Protein AF-A0A6B2DQE6-F1 (afdb_monomer_lite)

Sequence (73 aa):
ALAPGRGDGTADTYSVMHGLYWLVAGLAARGPVVLAVDDVQWCDETSLRWLGFLLRRAEDLPVLVLMTQRTGS

Secondary structure (DSSP, 8-state):
--------HHHHHHHHHHHHHHHHHHHHTTS-EEEEESSGGG--HHHHHHHHHHHTT-TTS-EEEEE------

Radius of gyration: 15.27 Å; chains: 1; bounding box: 37×28×46 Å

pLDDT: mean 88.53, std 14.95, range [41.19, 97.88]

Foldseek 3Di:
DDDPPPPPVVVVLVVVLVVVLVVQQVVQVVHAEEAEAEQCVPDDPSRVV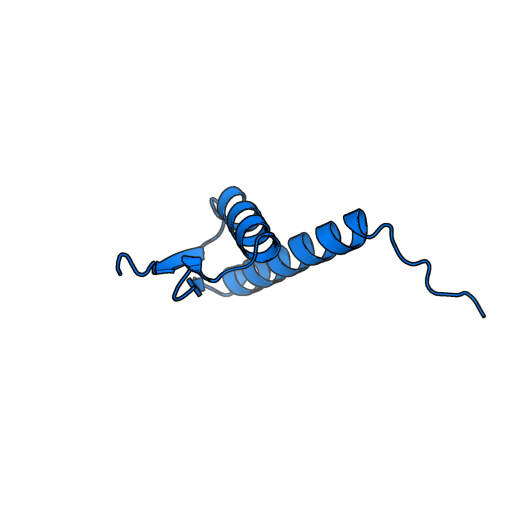SVVVNVVVCPPTNYHYHYDHDDDD

Structure (mmCIF, N/CA/C/O backbone):
data_AF-A0A6B2DQE6-F1
#
_entry.id   AF-A0A6B2DQE6-F1
#
loop_
_atom_site.group_PDB
_atom_site.id
_atom_site.type_symbol
_atom_site.label_atom_id
_atom_site.label_alt_id
_atom_site.label_comp_id
_atom_site.label_asym_id
_atom_site.label_entity_id
_atom_site.label_seq_id
_atom_site.pdbx_PDB_ins_code
_atom_site.Cartn_x
_atom_site.Cartn_y
_atom_site.Cartn_z
_atom_site.occupancy
_atom_site.B_iso_or_equiv
_atom_site.auth_seq_id
_atom_site.auth_comp_id
_atom_site.auth_asym_id
_atom_site.auth_atom_id
_atom_site.pdbx_PDB_model_num
ATOM 1 N N . ALA A 1 1 ? 1.324 -21.321 -36.666 1.00 41.19 1 ALA A N 1
ATOM 2 C CA . ALA A 1 1 ? 2.066 -20.791 -35.508 1.00 41.19 1 ALA A CA 1
ATOM 3 C C . ALA A 1 1 ? 1.975 -19.271 -35.543 1.00 41.19 1 ALA A C 1
ATOM 5 O O . ALA A 1 1 ? 2.699 -18.644 -36.301 1.00 41.19 1 ALA A O 1
ATOM 6 N N . LEU A 1 2 ? 1.020 -18.692 -34.813 1.00 47.59 2 LEU A N 1
ATOM 7 C CA . LEU A 1 2 ? 1.005 -17.256 -34.542 1.00 47.59 2 LEU A CA 1
ATOM 8 C C . LEU A 1 2 ? 1.836 -17.065 -33.277 1.00 47.59 2 LEU A C 1
ATOM 10 O O . LEU A 1 2 ? 1.495 -17.626 -32.237 1.00 47.59 2 LEU A O 1
ATOM 14 N N . ALA A 1 3 ? 2.960 -16.361 -33.377 1.00 51.19 3 ALA A N 1
ATOM 15 C CA . ALA A 1 3 ? 3.664 -15.917 -32.183 1.00 51.19 3 ALA A CA 1
ATOM 16 C C . ALA A 1 3 ? 2.692 -15.054 -31.359 1.00 51.19 3 ALA A C 1
ATOM 18 O O . ALA A 1 3 ? 1.978 -14.246 -31.963 1.00 51.19 3 ALA A O 1
ATOM 19 N N . PRO A 1 4 ? 2.626 -15.194 -30.022 1.00 49.47 4 PRO A N 1
ATOM 20 C CA . PRO A 1 4 ? 1.943 -14.192 -29.225 1.00 49.47 4 PRO A CA 1
ATOM 21 C C . PRO A 1 4 ? 2.631 -12.865 -29.538 1.00 49.47 4 PRO A C 1
ATOM 23 O O . PRO A 1 4 ? 3.847 -12.736 -29.368 1.00 49.47 4 PRO A O 1
ATOM 26 N N . GLY A 1 5 ? 1.873 -11.912 -30.082 1.00 53.88 5 GLY A N 1
ATOM 27 C CA . GLY A 1 5 ? 2.346 -10.545 -30.191 1.00 53.88 5 GLY A CA 1
ATOM 28 C C . GLY A 1 5 ? 2.759 -10.138 -28.789 1.00 53.88 5 GLY A C 1
ATOM 29 O O . GLY A 1 5 ? 1.915 -10.092 -27.897 1.00 53.88 5 GLY A O 1
ATOM 30 N N . ARG A 1 6 ? 4.062 -9.937 -28.567 1.00 58.34 6 ARG A N 1
ATOM 31 C CA . ARG A 1 6 ? 4.526 -9.212 -27.390 1.00 58.34 6 ARG A CA 1
ATOM 32 C C . ARG A 1 6 ? 3.789 -7.886 -27.466 1.00 58.34 6 ARG A C 1
ATOM 34 O O . ARG A 1 6 ? 4.088 -7.095 -28.360 1.00 58.34 6 ARG A O 1
ATOM 41 N N . GLY A 1 7 ? 2.784 -7.705 -26.611 1.00 56.34 7 GLY A N 1
ATOM 42 C CA . GLY A 1 7 ? 2.189 -6.396 -26.413 1.00 56.34 7 GLY A CA 1
ATOM 43 C C . GLY A 1 7 ? 3.326 -5.405 -26.207 1.00 56.34 7 GLY A C 1
ATOM 44 O O . GLY A 1 7 ? 4.380 -5.756 -25.661 1.00 56.34 7 GLY A O 1
ATOM 45 N N . ASP A 1 8 ? 3.153 -4.189 -26.700 1.00 62.53 8 ASP A N 1
ATOM 46 C CA . ASP A 1 8 ? 3.990 -3.084 -26.268 1.00 62.53 8 ASP A CA 1
ATOM 47 C C . ASP A 1 8 ? 4.080 -3.144 -24.734 1.00 62.53 8 ASP A C 1
ATOM 49 O O . ASP A 1 8 ? 3.062 -3.232 -24.048 1.00 62.53 8 ASP A O 1
ATOM 53 N N . GLY A 1 9 ? 5.297 -3.193 -24.176 1.00 63.22 9 GLY A N 1
ATOM 54 C CA . GLY A 1 9 ? 5.488 -3.443 -22.735 1.00 63.22 9 GLY A CA 1
ATOM 55 C C . GLY A 1 9 ? 4.737 -2.443 -21.841 1.00 63.22 9 GLY A C 1
ATOM 56 O O . GLY A 1 9 ? 4.440 -2.717 -20.679 1.00 63.22 9 GLY A O 1
ATOM 57 N N . THR A 1 10 ? 4.369 -1.297 -22.412 1.00 65.44 10 THR A N 1
ATOM 58 C CA . THR A 1 10 ? 3.483 -0.281 -21.851 1.00 65.44 10 THR A CA 1
ATOM 59 C C . THR A 1 10 ? 2.021 -0.724 -21.732 1.00 65.44 10 THR A C 1
ATOM 61 O O . THR A 1 10 ? 1.452 -0.564 -20.650 1.00 65.44 10 THR A O 1
ATOM 64 N N . ALA A 1 11 ? 1.402 -1.302 -22.769 1.00 68.62 11 ALA A N 1
ATOM 65 C CA . ALA A 1 11 ? 0.041 -1.836 -22.669 1.00 68.62 11 ALA A CA 1
ATOM 66 C C . ALA A 1 11 ? -0.035 -3.079 -21.778 1.00 68.62 11 ALA A C 1
ATOM 68 O O . ALA A 1 11 ? -1.040 -3.263 -21.089 1.00 68.62 11 ALA A O 1
ATOM 69 N N . ASP A 1 12 ? 1.022 -3.897 -21.737 1.00 83.25 12 ASP A N 1
ATOM 70 C CA . ASP A 1 12 ? 1.102 -5.035 -20.811 1.00 83.25 12 ASP A CA 1
ATOM 71 C C . ASP A 1 12 ? 1.112 -4.544 -19.352 1.00 83.25 12 ASP A C 1
ATOM 73 O O . ASP A 1 12 ? 0.266 -4.930 -18.544 1.00 83.25 12 ASP A O 1
ATOM 77 N N . THR A 1 13 ? 1.958 -3.554 -19.044 1.00 85.19 13 THR A N 1
ATOM 78 C CA . THR A 1 13 ? 2.000 -2.920 -17.714 1.00 85.19 13 THR A CA 1
ATOM 79 C C . THR A 1 13 ? 0.656 -2.292 -17.333 1.00 85.19 13 THR A C 1
ATOM 81 O O . THR A 1 13 ? 0.178 -2.479 -16.213 1.00 85.19 13 THR A O 1
ATOM 84 N N . TYR A 1 14 ? 0.004 -1.574 -18.254 1.00 87.62 14 TYR A N 1
ATOM 85 C CA . TYR A 1 14 ? -1.312 -0.981 -17.999 1.00 87.62 14 TYR A CA 1
ATOM 86 C C . TYR A 1 14 ? -2.388 -2.045 -17.736 1.00 87.62 14 TYR A C 1
ATOM 88 O O . TYR A 1 14 ? -3.209 -1.888 -16.829 1.00 87.62 14 TYR A O 1
ATOM 96 N N . SER A 1 15 ? -2.355 -3.150 -18.485 1.00 92.69 15 SER A N 1
ATOM 97 C CA . SER A 1 15 ? -3.274 -4.277 -18.308 1.00 92.69 15 SER A CA 1
ATOM 98 C C . SER A 1 15 ? -3.102 -4.929 -16.936 1.00 92.69 15 SER A C 1
ATOM 100 O O . SER A 1 15 ? -4.097 -5.189 -16.259 1.00 92.69 15 SER A O 1
ATOM 102 N N . VAL A 1 16 ? -1.858 -5.106 -16.473 1.00 93.56 16 VAL A N 1
ATOM 103 C CA . 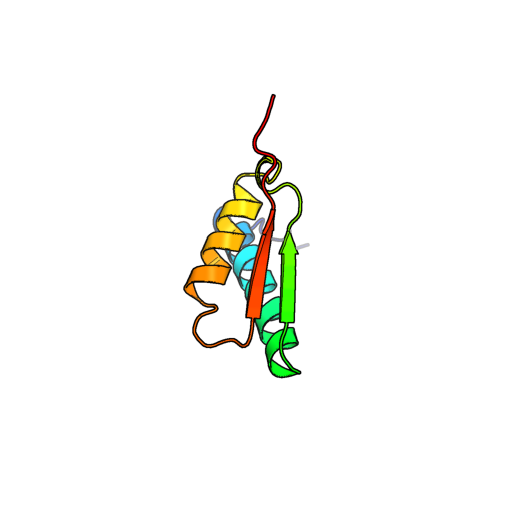VAL A 1 16 ? -1.563 -5.606 -15.120 1.00 93.56 16 VAL A CA 1
ATOM 104 C C . VAL A 1 16 ? -2.082 -4.644 -14.048 1.00 93.56 16 VAL A C 1
ATOM 106 O O . VAL A 1 16 ? -2.776 -5.074 -13.124 1.00 93.56 16 VAL A O 1
ATOM 109 N N . MET A 1 17 ? -1.823 -3.337 -14.182 1.00 94.38 17 MET A N 1
ATOM 110 C CA . MET A 1 17 ? -2.313 -2.334 -13.227 1.00 94.38 17 MET A CA 1
ATOM 111 C C . MET A 1 17 ? -3.843 -2.358 -13.105 1.00 94.38 17 MET A C 1
ATOM 113 O O . MET A 1 17 ? -4.390 -2.282 -12.000 1.00 94.38 17 MET A O 1
A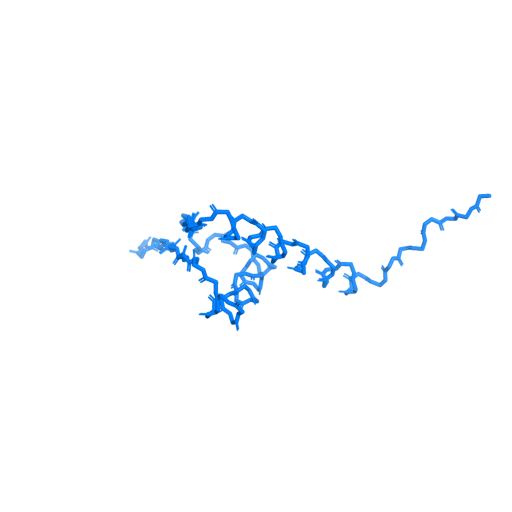TOM 117 N N . HIS A 1 18 ? -4.534 -2.479 -14.240 1.00 95.56 18 HIS A N 1
ATOM 118 C CA . HIS A 1 18 ? -5.990 -2.530 -14.288 1.00 95.56 18 HIS A CA 1
ATOM 119 C C . HIS A 1 18 ? -6.543 -3.849 -13.739 1.00 95.56 18 HIS A C 1
ATOM 121 O O . HIS A 1 18 ? -7.512 -3.836 -12.981 1.00 95.56 18 HIS A O 1
ATOM 127 N N . GLY A 1 19 ? -5.904 -4.977 -14.056 1.00 96.50 19 GLY A N 1
ATOM 128 C CA . GLY A 1 19 ? -6.274 -6.287 -13.524 1.00 96.50 19 GLY A CA 1
ATOM 129 C C . GLY A 1 19 ? -6.195 -6.333 -11.998 1.00 96.50 19 GLY A C 1
ATOM 130 O O . GLY A 1 19 ? -7.136 -6.775 -11.342 1.00 96.50 19 GLY A O 1
ATOM 131 N N . LEU A 1 20 ? -5.120 -5.795 -11.417 1.00 96.31 20 LEU A N 1
ATOM 132 C CA . LEU A 1 20 ? -4.970 -5.701 -9.965 1.00 96.31 20 LEU A CA 1
ATOM 133 C C . LEU A 1 20 ? -6.002 -4.761 -9.318 1.00 96.31 20 LEU A C 1
ATOM 135 O O . LEU A 1 20 ? -6.491 -5.048 -8.227 1.00 96.31 20 LEU A O 1
ATOM 139 N N . TYR A 1 21 ? -6.385 -3.666 -9.983 1.00 96.75 21 TYR A N 1
ATOM 140 C CA . TYR A 1 21 ? -7.497 -2.832 -9.511 1.00 96.75 21 TYR A CA 1
ATOM 141 C C . TYR A 1 21 ? -8.815 -3.615 -9.478 1.00 96.75 21 TYR A C 1
ATOM 143 O O . TYR A 1 21 ? -9.493 -3.619 -8.452 1.00 96.75 21 TYR A O 1
ATOM 151 N N . TRP A 1 22 ? -9.157 -4.318 -10.562 1.00 97.12 22 TRP A N 1
ATOM 152 C CA . TRP A 1 22 ? -10.383 -5.117 -10.621 1.00 97.12 22 TRP A CA 1
ATOM 153 C C . TRP A 1 22 ? -10.401 -6.249 -9.606 1.00 97.12 22 TRP A C 1
ATOM 155 O O . TRP A 1 22 ? -11.461 -6.566 -9.073 1.00 97.12 22 TRP A O 1
ATOM 165 N N . LEU A 1 23 ? -9.239 -6.822 -9.296 1.00 97.12 23 LEU A N 1
ATOM 166 C CA . LEU A 1 23 ? -9.113 -7.788 -8.215 1.00 97.12 23 LEU A CA 1
ATOM 167 C C . LEU A 1 23 ? -9.533 -7.167 -6.876 1.00 97.12 23 LEU A C 1
ATOM 169 O O . LEU A 1 23 ? -10.393 -7.719 -6.193 1.00 97.12 23 LEU A O 1
ATOM 173 N N . VAL A 1 24 ? -8.981 -6.002 -6.519 1.00 97.50 24 VAL A N 1
ATOM 174 C CA . VAL A 1 24 ? -9.333 -5.308 -5.269 1.00 97.50 24 VAL A CA 1
ATOM 175 C C . VAL A 1 24 ? -10.804 -4.886 -5.262 1.00 97.50 24 VAL A C 1
ATOM 177 O O . VAL A 1 24 ? -11.494 -5.124 -4.274 1.00 97.50 24 VAL A O 1
ATOM 180 N N . ALA A 1 25 ? -11.316 -4.334 -6.365 1.00 97.06 25 ALA A N 1
ATOM 181 C CA . ALA A 1 25 ? -12.721 -3.947 -6.491 1.00 97.06 25 ALA A CA 1
ATOM 182 C C . ALA A 1 25 ? -13.668 -5.153 -6.360 1.00 97.06 25 ALA A C 1
ATOM 184 O O . ALA A 1 25 ? -14.676 -5.080 -5.660 1.00 97.06 25 ALA A O 1
ATOM 185 N N . GLY A 1 26 ? -13.320 -6.290 -6.969 1.00 97.44 26 GLY A N 1
ATOM 186 C CA . GLY A 1 26 ? -14.080 -7.533 -6.855 1.00 97.44 26 GLY A CA 1
ATOM 187 C C . GLY A 1 26 ? -14.089 -8.096 -5.433 1.00 97.44 26 GLY A C 1
ATOM 188 O O . GLY A 1 26 ? -15.113 -8.604 -4.982 1.00 97.44 26 GLY A O 1
ATOM 189 N N . LEU A 1 27 ? -12.982 -7.969 -4.693 1.00 97.88 27 LEU A N 1
ATOM 190 C CA . LEU A 1 27 ? -12.944 -8.308 -3.267 1.00 97.88 27 LEU A CA 1
ATOM 191 C C . LEU A 1 27 ? -13.832 -7.361 -2.449 1.00 97.88 27 LEU A C 1
ATOM 193 O O . LEU A 1 27 ? -14.626 -7.838 -1.638 1.00 97.88 27 LEU A O 1
ATOM 197 N N . ALA A 1 28 ? -13.733 -6.055 -2.712 1.00 97.50 28 ALA A N 1
ATOM 198 C CA . ALA A 1 28 ? -14.474 -4.997 -2.028 1.00 97.50 28 ALA A CA 1
ATOM 199 C C . ALA A 1 28 ? -15.993 -5.076 -2.266 1.00 97.50 28 ALA A C 1
ATOM 201 O O . ALA A 1 28 ? -16.786 -4.758 -1.382 1.00 97.50 28 ALA A O 1
ATOM 202 N N . ALA A 1 29 ? -16.415 -5.587 -3.427 1.00 97.19 29 ALA A N 1
ATOM 203 C CA . ALA A 1 29 ? -17.820 -5.852 -3.732 1.00 97.19 29 ALA A CA 1
ATOM 204 C C . ALA A 1 29 ? -18.451 -6.921 -2.817 1.00 97.19 29 ALA A C 1
ATOM 206 O O . ALA A 1 29 ? -19.673 -6.989 -2.703 1.00 97.19 29 ALA A O 1
ATOM 207 N N . ARG A 1 30 ? -17.639 -7.757 -2.155 1.00 97.38 30 ARG A N 1
ATOM 208 C CA . ARG A 1 30 ? -18.109 -8.779 -1.201 1.00 97.38 30 ARG A CA 1
ATOM 209 C C . ARG A 1 30 ? -18.116 -8.284 0.249 1.00 97.38 30 ARG A C 1
ATOM 211 O O . ARG A 1 30 ? -18.630 -8.984 1.115 1.00 97.38 30 ARG A O 1
ATOM 218 N N . GLY A 1 31 ? -17.520 -7.124 0.521 1.00 97.12 31 GLY A N 1
ATOM 219 C CA . GLY A 1 31 ? -17.386 -6.538 1.853 1.00 97.12 31 GLY A CA 1
ATOM 220 C C . GLY A 1 31 ? -16.116 -5.690 1.993 1.00 97.12 31 GLY A C 1
ATOM 221 O O . GLY A 1 31 ? -15.278 -5.701 1.093 1.00 97.12 31 GLY A O 1
ATOM 222 N N . PRO A 1 32 ? -15.948 -4.961 3.112 1.00 97.81 32 PRO A N 1
ATOM 223 C CA . PRO A 1 32 ? -14.796 -4.087 3.314 1.00 97.81 32 PRO A CA 1
ATOM 224 C C . PRO A 1 32 ? -13.450 -4.819 3.233 1.00 97.81 32 PRO A C 1
ATOM 226 O O . PRO A 1 32 ? -13.295 -5.913 3.776 1.00 97.81 32 PRO A O 1
ATOM 229 N N . VAL A 1 33 ? -12.464 -4.194 2.585 1.00 97.81 33 VAL A N 1
ATOM 230 C CA . VAL A 1 33 ? -11.112 -4.741 2.381 1.00 97.81 33 VAL A CA 1
ATOM 231 C C . VAL A 1 33 ? -10.074 -3.844 3.045 1.00 97.81 33 VAL A C 1
ATOM 233 O O . VAL A 1 33 ? -10.100 -2.627 2.879 1.00 97.81 33 VAL A O 1
ATOM 236 N N . VAL A 1 34 ? -9.112 -4.453 3.741 1.00 97.56 34 VAL A N 1
ATOM 237 C CA . VAL A 1 34 ? -7.884 -3.778 4.179 1.00 97.56 34 VAL A CA 1
ATOM 238 C C . VAL A 1 34 ? -6.716 -4.317 3.363 1.00 97.56 34 VAL A C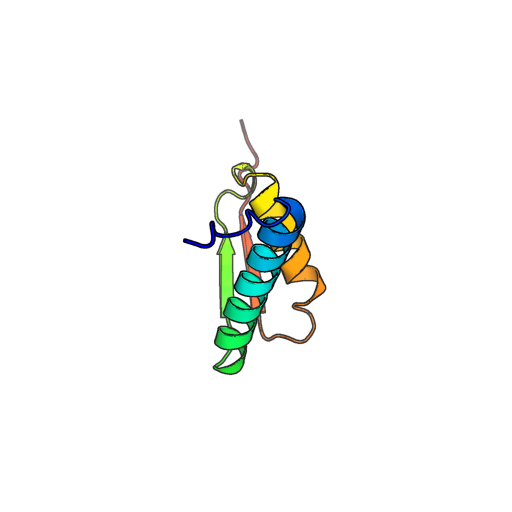 1
ATOM 240 O O . VAL A 1 34 ? -6.405 -5.505 3.433 1.00 97.56 34 VAL A O 1
ATOM 243 N N . LEU A 1 35 ? -6.065 -3.445 2.595 1.00 96.81 35 LEU A N 1
ATOM 244 C CA . LEU A 1 35 ? -4.800 -3.735 1.929 1.00 96.81 35 LEU A CA 1
ATOM 245 C C . LEU A 1 35 ? -3.662 -3.205 2.805 1.00 96.81 35 LEU A C 1
ATOM 247 O O . LEU A 1 35 ? -3.444 -1.997 2.871 1.00 96.81 35 LEU A O 1
ATOM 251 N N . ALA A 1 36 ? -2.963 -4.106 3.494 1.00 97.25 36 ALA A N 1
ATOM 252 C CA . ALA A 1 36 ? -1.823 -3.767 4.341 1.00 97.25 36 ALA A CA 1
ATOM 253 C C . ALA A 1 36 ? -0.506 -3.952 3.573 1.00 97.25 36 ALA A C 1
ATOM 255 O O . ALA A 1 36 ? -0.221 -5.045 3.084 1.00 97.25 36 ALA A O 1
ATOM 256 N N . VAL A 1 37 ? 0.287 -2.886 3.484 1.00 96.62 37 VAL A N 1
ATOM 257 C CA . VAL A 1 37 ? 1.622 -2.866 2.876 1.00 96.62 37 VAL A CA 1
ATOM 258 C C . VAL A 1 37 ? 2.627 -2.512 3.962 1.00 96.62 37 VAL A C 1
ATOM 260 O O . VAL A 1 37 ? 2.607 -1.400 4.492 1.00 96.62 37 VAL A O 1
ATOM 263 N N . ASP A 1 38 ? 3.485 -3.464 4.308 1.00 95.69 38 ASP A N 1
ATOM 264 C CA . ASP A 1 38 ? 4.538 -3.251 5.297 1.00 95.69 38 ASP A CA 1
ATOM 265 C C . ASP A 1 38 ? 5.825 -2.764 4.619 1.00 95.69 38 ASP A C 1
ATOM 267 O O . ASP A 1 38 ? 6.130 -3.185 3.503 1.00 95.69 38 ASP A O 1
ATOM 271 N N . ASP A 1 39 ? 6.574 -1.886 5.290 1.00 94.88 39 ASP A N 1
ATOM 272 C CA . ASP A 1 39 ? 7.884 -1.401 4.851 1.00 94.88 39 ASP A CA 1
ATOM 273 C C . ASP A 1 39 ? 7.846 -0.783 3.425 1.00 94.88 39 ASP A C 1
ATOM 275 O O . ASP A 1 39 ? 8.660 -1.095 2.554 1.00 94.88 39 ASP A O 1
ATOM 279 N N . VAL A 1 40 ? 6.909 0.152 3.192 1.00 96.12 40 VAL A N 1
ATOM 280 C CA . VAL A 1 40 ? 6.609 0.762 1.874 1.00 96.12 40 VAL A CA 1
ATOM 281 C C . VAL A 1 40 ? 7.826 1.375 1.172 1.00 96.12 40 VAL A C 1
ATOM 283 O O . VAL A 1 40 ? 7.868 1.455 -0.054 1.00 96.12 40 VAL A O 1
ATOM 286 N N . GLN A 1 41 ? 8.850 1.778 1.928 1.00 94.25 41 GLN A N 1
ATOM 287 C CA . GLN A 1 41 ? 10.106 2.291 1.381 1.00 94.25 41 GLN A CA 1
ATOM 288 C C . GLN A 1 41 ? 10.900 1.260 0.556 1.00 94.25 41 GLN A C 1
ATOM 290 O O . GLN A 1 41 ? 11.810 1.653 -0.168 1.00 94.25 41 GLN A O 1
ATOM 295 N N . TRP A 1 42 ? 10.578 -0.034 0.659 1.00 95.88 42 TRP A N 1
ATOM 296 C CA . TRP A 1 42 ? 11.200 -1.112 -0.121 1.00 95.88 42 TRP A CA 1
ATOM 297 C C . TRP A 1 42 ? 10.412 -1.481 -1.383 1.00 95.88 42 TRP A C 1
ATOM 299 O O . TRP A 1 42 ? 10.869 -2.319 -2.160 1.00 95.88 42 TRP A O 1
ATOM 309 N N . CYS A 1 43 ? 9.231 -0.892 -1.599 1.00 96.69 43 CYS A N 1
ATOM 310 C CA . CYS A 1 43 ? 8.470 -1.125 -2.819 1.00 96.69 43 CYS A CA 1
ATOM 311 C C . CYS A 1 43 ? 9.231 -0.604 -4.043 1.00 96.69 43 CYS A C 1
ATOM 313 O O . CYS A 1 43 ? 9.787 0.495 -4.031 1.00 96.69 43 CYS A O 1
ATOM 315 N N . ASP A 1 44 ? 9.196 -1.375 -5.129 1.00 95.19 44 ASP A N 1
ATOM 316 C CA . ASP A 1 44 ? 9.682 -0.896 -6.417 1.00 95.19 44 ASP A CA 1
ATOM 317 C C . ASP A 1 44 ? 8.762 0.194 -7.000 1.00 95.19 44 ASP A C 1
ATOM 319 O O . ASP A 1 44 ? 7.632 0.433 -6.552 1.00 95.19 44 ASP A O 1
ATOM 323 N N . GLU A 1 45 ? 9.256 0.880 -8.029 1.00 95.31 45 GLU A N 1
ATOM 324 C CA . GLU A 1 45 ? 8.534 1.989 -8.649 1.00 95.31 45 GLU A CA 1
ATOM 325 C C . GLU A 1 45 ? 7.180 1.552 -9.232 1.00 95.31 45 GLU A C 1
ATOM 327 O O . GLU A 1 45 ? 6.188 2.279 -9.133 1.00 95.31 45 GLU A 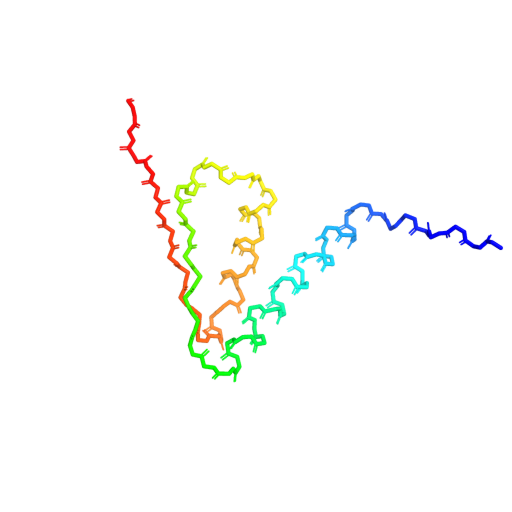O 1
ATOM 332 N N . THR A 1 46 ? 7.109 0.356 -9.818 1.00 93.94 46 THR A N 1
ATOM 333 C CA . THR A 1 46 ? 5.883 -0.171 -10.433 1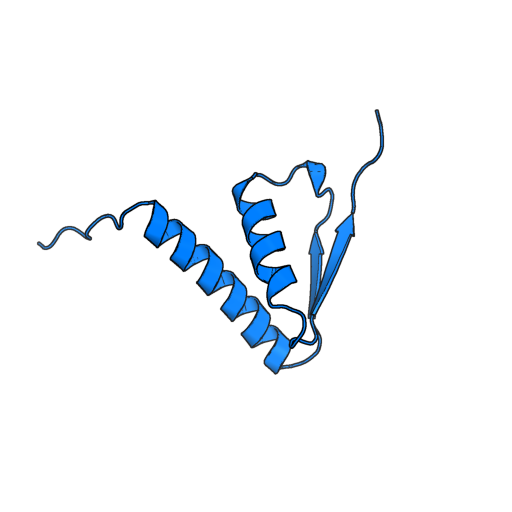.00 93.94 46 THR A CA 1
ATOM 334 C C . THR A 1 46 ? 4.811 -0.461 -9.384 1.00 93.94 46 THR A C 1
ATOM 336 O O . THR A 1 46 ? 3.643 -0.124 -9.591 1.00 93.94 46 THR A O 1
ATOM 339 N N . SER A 1 47 ? 5.198 -1.004 -8.231 1.00 95.06 47 SER A N 1
ATOM 340 C CA . SER A 1 47 ? 4.311 -1.262 -7.095 1.00 95.06 47 SER A CA 1
ATOM 341 C C . SER A 1 47 ? 3.762 0.040 -6.519 1.00 95.06 47 SER A C 1
ATOM 343 O O . SER A 1 47 ? 2.549 0.171 -6.345 1.00 95.06 47 SER A O 1
ATOM 345 N N . LEU A 1 48 ? 4.617 1.049 -6.306 1.00 96.50 48 LEU A N 1
ATOM 346 C CA . LEU A 1 48 ? 4.185 2.374 -5.841 1.00 96.50 48 LEU A CA 1
ATOM 347 C C . LEU A 1 48 ? 3.254 3.058 -6.853 1.00 96.50 48 LEU A C 1
ATOM 349 O O . LEU A 1 48 ? 2.244 3.664 -6.482 1.00 96.50 48 LEU A O 1
ATOM 353 N N . ARG A 1 49 ? 3.548 2.923 -8.151 1.00 95.62 49 ARG A N 1
ATOM 354 C CA . ARG A 1 49 ? 2.705 3.441 -9.234 1.00 95.62 49 ARG A CA 1
ATOM 355 C C . ARG A 1 49 ? 1.330 2.780 -9.239 1.00 95.62 49 ARG A C 1
ATOM 357 O O . ARG A 1 49 ? 0.329 3.474 -9.441 1.00 95.62 49 ARG A O 1
ATOM 364 N N . TRP A 1 50 ? 1.268 1.471 -9.002 1.00 96.56 50 TRP A N 1
ATOM 365 C CA . TRP A 1 50 ? 0.006 0.754 -8.868 1.00 96.56 50 TRP A CA 1
ATOM 366 C C . TRP A 1 50 ? -0.767 1.163 -7.607 1.00 96.56 50 TRP A C 1
ATOM 368 O O . TRP A 1 50 ? -1.956 1.454 -7.717 1.00 96.56 50 TRP A O 1
ATOM 378 N N . LEU A 1 51 ? -0.113 1.299 -6.448 1.00 96.56 51 LEU A N 1
ATOM 379 C CA . LEU A 1 51 ? -0.756 1.801 -5.225 1.00 96.56 51 LEU A CA 1
ATOM 380 C C . LEU A 1 51 ? -1.365 3.190 -5.446 1.00 96.56 51 LEU A C 1
ATOM 382 O O . LEU A 1 51 ? -2.531 3.417 -5.129 1.00 96.56 51 LEU A O 1
ATOM 386 N N . GLY A 1 52 ? -0.634 4.102 -6.091 1.00 95.69 52 GLY A N 1
ATOM 387 C CA . GLY A 1 52 ? -1.173 5.408 -6.473 1.00 95.69 52 GLY A CA 1
ATOM 388 C C . GLY A 1 52 ? -2.334 5.317 -7.473 1.00 95.69 52 GLY A C 1
ATOM 389 O O . GLY A 1 52 ? -3.275 6.108 -7.410 1.00 95.69 52 GLY A O 1
ATOM 390 N N . PHE A 1 53 ? -2.292 4.360 -8.406 1.00 95.62 53 PHE A N 1
ATOM 391 C CA . PHE A 1 53 ? -3.385 4.104 -9.347 1.00 95.62 53 PHE A CA 1
ATOM 392 C C . PHE A 1 53 ? -4.656 3.598 -8.653 1.00 95.62 53 PHE A C 1
ATOM 394 O O . PHE A 1 53 ? -5.743 4.050 -9.024 1.00 95.62 53 PHE A O 1
ATOM 401 N N . LEU A 1 54 ? -4.510 2.699 -7.673 1.00 96.38 54 LEU A N 1
ATOM 402 C CA . LEU A 1 54 ? -5.590 2.174 -6.840 1.00 96.38 54 LEU A CA 1
ATOM 403 C C . LEU A 1 54 ? -6.195 3.281 -5.973 1.00 96.38 54 LEU A C 1
ATOM 405 O O . LEU A 1 54 ? -7.401 3.489 -6.033 1.00 96.38 54 LEU A O 1
ATOM 409 N N . LEU A 1 55 ? -5.370 4.020 -5.223 1.00 95.25 55 LEU A N 1
ATOM 410 C CA . LEU A 1 55 ? -5.821 5.050 -4.279 1.00 95.25 55 LEU A CA 1
ATOM 411 C C . LEU A 1 55 ? -6.684 6.126 -4.949 1.00 95.25 55 LEU A C 1
ATOM 413 O O . LEU A 1 55 ? -7.729 6.481 -4.419 1.00 95.25 55 LEU A O 1
ATOM 417 N N . ARG A 1 56 ? -6.318 6.569 -6.161 1.00 94.56 56 ARG A N 1
ATOM 418 C CA . ARG A 1 56 ? -7.116 7.535 -6.946 1.00 94.56 56 ARG A CA 1
ATOM 419 C C . ARG A 1 56 ? -8.488 7.017 -7.398 1.00 94.56 56 ARG A C 1
ATOM 421 O O . ARG A 1 56 ? -9.273 7.792 -7.923 1.00 94.56 56 ARG A O 1
ATOM 428 N N . ARG A 1 57 ? -8.745 5.711 -7.298 1.00 92.75 57 ARG A N 1
ATOM 429 C CA . ARG A 1 57 ? -9.999 5.051 -7.711 1.00 92.75 57 ARG A CA 1
ATOM 430 C C . ARG A 1 57 ? -10.705 4.344 -6.558 1.00 92.75 57 ARG A C 1
ATOM 432 O O . ARG A 1 57 ? -11.732 3.712 -6.778 1.00 92.75 57 ARG A O 1
ATOM 439 N N . ALA A 1 58 ? -10.125 4.394 -5.362 1.00 90.31 58 ALA A N 1
ATOM 440 C CA . ALA A 1 58 ? -10.652 3.724 -4.186 1.00 90.31 58 ALA A CA 1
ATOM 441 C C . ALA A 1 58 ? -11.713 4.563 -3.459 1.00 90.31 58 ALA A C 1
ATOM 443 O O . ALA A 1 58 ? -12.349 4.030 -2.562 1.00 90.31 58 ALA A O 1
ATOM 444 N N . GLU A 1 59 ? -11.927 5.829 -3.846 1.00 86.12 59 GLU A N 1
ATOM 445 C CA . GLU A 1 59 ? -12.901 6.737 -3.211 1.00 86.12 59 GLU A CA 1
ATOM 446 C C . GLU A 1 59 ? -14.324 6.153 -3.170 1.00 86.12 59 GLU A C 1
ATOM 448 O O . GLU A 1 59 ? -15.026 6.326 -2.178 1.00 86.12 59 GLU A O 1
ATOM 453 N N . ASP A 1 60 ? -14.707 5.385 -4.194 1.00 88.50 60 ASP A N 1
ATOM 454 C CA . ASP A 1 60 ? -16.022 4.737 -4.292 1.00 88.50 60 ASP A CA 1
ATOM 455 C C . ASP A 1 60 ? -16.033 3.279 -3.789 1.00 88.50 60 ASP A C 1
ATOM 457 O O . ASP A 1 60 ? -17.035 2.573 -3.926 1.00 88.50 60 ASP A O 1
ATOM 461 N N . LEU A 1 61 ? -14.920 2.785 -3.237 1.00 95.94 61 LEU A N 1
ATOM 462 C CA . LEU A 1 61 ? -14.775 1.400 -2.790 1.00 95.94 61 LEU A CA 1
ATOM 463 C C . LEU A 1 61 ? -14.622 1.331 -1.263 1.00 95.94 61 LEU A C 1
ATOM 465 O O . LEU A 1 61 ? -13.930 2.160 -0.676 1.00 95.94 61 LEU A O 1
ATOM 469 N N . PRO A 1 62 ? -15.174 0.303 -0.589 1.00 96.94 62 PRO A N 1
ATOM 470 C CA . PRO A 1 62 ? -14.948 0.081 0.839 1.00 96.94 62 PRO A CA 1
ATOM 471 C C . PRO A 1 62 ? -13.546 -0.513 1.088 1.00 96.94 62 PRO A C 1
ATOM 473 O O . PRO A 1 62 ? -13.405 -1.633 1.581 1.00 96.94 62 PRO A O 1
ATOM 476 N N . VAL A 1 63 ? -12.499 0.217 0.701 1.00 97.56 63 VAL A N 1
ATOM 477 C CA . VAL A 1 63 ? -11.096 -0.206 0.772 1.00 97.56 63 VAL A CA 1
ATOM 478 C C . VAL A 1 63 ? -10.314 0.747 1.668 1.00 97.56 63 VAL A C 1
ATOM 480 O O . VAL A 1 63 ? -10.239 1.943 1.406 1.00 97.56 63 VAL A O 1
ATOM 483 N N . LEU A 1 64 ? -9.665 0.199 2.693 1.00 96.56 64 LEU A N 1
ATOM 484 C CA . LEU A 1 64 ? -8.638 0.888 3.469 1.00 96.56 64 LEU A CA 1
ATOM 485 C C . LEU A 1 64 ? -7.263 0.416 2.996 1.00 96.56 64 LEU A C 1
ATOM 487 O O . LEU A 1 64 ? -6.979 -0.781 3.009 1.00 96.56 64 LEU A O 1
ATOM 491 N N . VAL A 1 65 ? -6.389 1.349 2.630 1.00 96.50 65 VAL A N 1
ATOM 492 C CA . VAL A 1 65 ? -4.977 1.048 2.374 1.00 96.50 65 VAL A CA 1
ATOM 493 C C . VAL A 1 65 ? -4.167 1.495 3.583 1.00 96.50 65 VAL A C 1
ATOM 495 O O . VAL A 1 65 ? -4.127 2.681 3.904 1.00 96.50 65 VAL A O 1
ATOM 498 N N . LEU A 1 66 ? -3.531 0.538 4.253 1.00 97.31 66 LEU A N 1
ATOM 499 C CA . LEU A 1 66 ? -2.624 0.782 5.366 1.00 97.31 66 LEU A CA 1
ATOM 500 C C . LEU A 1 66 ? -1.195 0.589 4.872 1.00 97.31 66 LEU A C 1
ATOM 502 O O . LEU A 1 66 ? -0.864 -0.469 4.347 1.00 97.31 66 LEU A O 1
ATOM 506 N N . MET A 1 67 ? -0.354 1.600 5.057 1.00 97.12 67 MET A N 1
ATOM 507 C CA . MET A 1 67 ? 1.059 1.545 4.692 1.00 97.12 67 MET A CA 1
ATOM 508 C C . MET A 1 67 ? 1.901 1.854 5.922 1.00 97.12 67 MET A C 1
ATOM 510 O O . MET A 1 67 ? 1.630 2.834 6.618 1.00 97.12 67 MET A O 1
ATOM 514 N N . THR A 1 68 ? 2.918 1.041 6.186 1.00 96.94 68 THR A N 1
ATOM 515 C CA . THR A 1 68 ? 3.940 1.354 7.189 1.00 96.94 68 THR A CA 1
ATOM 516 C C . THR A 1 68 ? 5.202 1.827 6.480 1.00 96.94 68 THR A C 1
ATOM 518 O O . THR A 1 68 ? 5.521 1.389 5.374 1.00 96.94 68 THR A O 1
ATOM 521 N N . GLN A 1 69 ? 5.923 2.744 7.115 1.00 95.94 69 GLN A N 1
ATOM 522 C CA . GLN A 1 69 ? 7.231 3.175 6.651 1.00 95.94 69 GLN A CA 1
ATOM 523 C C . GLN A 1 69 ? 8.198 3.132 7.824 1.00 95.94 69 GLN A C 1
ATOM 525 O O . GLN A 1 69 ? 7.918 3.683 8.891 1.00 95.94 69 GLN A O 1
ATOM 530 N N . ARG A 1 70 ? 9.362 2.520 7.624 1.00 93.44 70 ARG A N 1
ATOM 531 C CA . ARG A 1 70 ? 10.445 2.600 8.602 1.00 93.44 70 ARG A CA 1
ATOM 532 C C . ARG A 1 70 ? 11.128 3.953 8.486 1.00 93.44 70 ARG A C 1
ATOM 534 O O . ARG A 1 70 ? 11.861 4.216 7.537 1.00 93.44 70 ARG A O 1
ATOM 541 N N . THR A 1 71 ? 10.913 4.806 9.476 1.00 86.25 71 THR A N 1
ATOM 542 C CA . THR A 1 71 ? 11.634 6.071 9.621 1.00 86.25 71 THR A CA 1
ATOM 543 C C . THR A 1 71 ? 12.864 5.843 10.496 1.00 86.25 71 THR A C 1
ATOM 545 O O . THR A 1 71 ? 12.779 5.951 11.718 1.00 86.25 71 THR A O 1
ATOM 548 N N . GLY A 1 72 ? 13.997 5.474 9.891 1.00 82.50 72 GLY A N 1
ATOM 549 C CA . GLY A 1 72 ? 15.272 5.423 10.610 1.00 82.50 72 GLY A CA 1
ATOM 550 C C . GLY A 1 72 ? 16.379 4.594 9.957 1.00 82.50 72 GLY A C 1
ATOM 551 O O . GLY A 1 72 ? 16.176 3.424 9.632 1.00 82.50 72 GLY A O 1
ATOM 552 N N . SER A 1 73 ? 17.555 5.221 9.864 1.00 59.75 73 SER A N 1
ATOM 553 C CA . SER A 1 73 ? 18.857 4.709 10.318 1.00 59.75 73 SER A CA 1
ATOM 554 C C . SER A 1 73 ? 19.724 5.902 10.704 1.00 59.75 73 SER A C 1
ATOM 556 O O . SER A 1 73 ? 19.859 6.786 9.826 1.00 59.75 73 SER A O 1
#